Protein AF-A0AAD9C5Z5-F1 (afdb_monomer)

Radius of gyration: 17.07 Å; Cα contacts (8 Å, |Δi|>4): 131; chains: 1; bounding box: 44×30×50 Å

Organism: Dissostichus eleginoides (NCBI:txid100907)

Foldseek 3Di:
DDPVLVVVLCVVAPVPLLVLLLVLLVQLLVLLVCLVPDDPVCNVVSLVVNLVSCVVSVHCVSVVVLLCLLLVDDDPPHGRNLVSQCVSVVQALVSLVVVLVVSVVSNVSNLVSNLSNCVSVVHDSPVSVVVVVVSVVSSVVSSVVSSVSHD

Solvent-accessible surface area (backbone atoms only — not comparable to full-atom values): 8127 Å² total; per-residue (Å²): 134,63,72,65,55,59,50,49,43,48,71,73,60,55,52,75,62,55,48,52,34,52,50,33,34,51,49,34,28,52,34,43,48,53,26,74,71,37,54,83,96,42,31,71,60,28,45,51,56,25,55,54,46,30,56,73,50,52,48,67,54,40,57,52,53,48,47,42,32,54,68,40,62,87,48,101,86,58,77,26,52,59,61,53,52,40,62,67,52,72,20,41,42,71,61,52,51,53,49,48,54,51,50,53,49,51,51,52,40,33,49,53,27,48,52,53,49,25,65,70,76,67,49,70,55,65,63,52,49,55,57,50,49,58,51,49,52,52,46,50,51,44,51,51,56,54,58,70,65,30,103

InterPro domains:
  IPR039051 SE-cephalotoxin-like [PTHR40472] (4-150)
  IPR060559 Cephalotoxin-like, helical domain [PF27742] (8-150)

Structure (mmCIF, N/CA/C/O backbone):
data_AF-A0AAD9C5Z5-F1
#
_entry.id   AF-A0AAD9C5Z5-F1
#
loop_
_atom_site.group_PDB
_atom_site.id
_atom_site.type_symbol
_atom_site.label_atom_id
_atom_site.label_alt_id
_atom_site.label_comp_id
_atom_site.label_asym_id
_atom_site.label_entity_id
_atom_site.label_seq_id
_atom_site.pdbx_PDB_ins_code
_atom_site.Cartn_x
_atom_site.Cartn_y
_atom_site.Cartn_z
_atom_site.occupancy
_atom_site.B_iso_or_equiv
_atom_site.auth_seq_id
_atom_site.auth_comp_id
_atom_site.auth_asym_id
_atom_site.auth_atom_id
_atom_site.pdbx_PDB_model_num
ATOM 1 N N . MET A 1 1 ? -23.111 -11.172 10.816 1.00 49.97 1 MET A N 1
ATOM 2 C CA . MET A 1 1 ? -22.610 -9.804 10.563 1.00 49.97 1 MET A CA 1
ATOM 3 C C . MET A 1 1 ? -23.580 -9.117 9.609 1.00 49.97 1 MET A C 1
ATOM 5 O O . MET A 1 1 ? -23.777 -9.623 8.510 1.00 49.97 1 MET A O 1
ATOM 9 N N . ASN A 1 2 ? -24.269 -8.061 10.050 1.00 49.19 2 ASN A N 1
ATOM 10 C CA . ASN A 1 2 ? -25.330 -7.423 9.265 1.00 49.19 2 ASN A CA 1
ATOM 11 C C . ASN A 1 2 ? -24.738 -6.650 8.078 1.00 49.19 2 ASN A C 1
ATOM 13 O O . ASN A 1 2 ? -23.826 -5.841 8.247 1.00 49.19 2 ASN A O 1
ATOM 17 N N . ARG A 1 3 ? -25.281 -6.871 6.875 1.00 53.59 3 ARG A N 1
ATOM 18 C CA . ARG A 1 3 ? -24.863 -6.196 5.630 1.00 53.59 3 ARG A CA 1
ATOM 19 C C . ARG A 1 3 ? -24.927 -4.664 5.763 1.00 53.59 3 ARG A C 1
ATOM 21 O O . ARG A 1 3 ? -24.093 -3.968 5.200 1.00 53.59 3 ARG A O 1
ATOM 28 N N . ASN A 1 4 ? -25.847 -4.164 6.589 1.00 54.00 4 ASN A N 1
ATOM 29 C CA . ASN A 1 4 ? -26.039 -2.739 6.865 1.00 54.00 4 ASN A CA 1
ATOM 30 C C . ASN A 1 4 ? -24.896 -2.099 7.672 1.00 54.00 4 ASN A C 1
ATOM 32 O O . ASN A 1 4 ? -24.563 -0.946 7.420 1.00 54.00 4 ASN A O 1
ATOM 36 N N . THR A 1 5 ? -24.240 -2.836 8.574 1.00 54.81 5 THR A N 1
ATOM 37 C CA . THR A 1 5 ? -23.130 -2.312 9.393 1.00 54.81 5 THR A CA 1
ATOM 38 C C . THR A 1 5 ? -21.869 -2.102 8.550 1.00 54.81 5 THR A C 1
ATOM 40 O O . THR A 1 5 ? -21.227 -1.064 8.646 1.00 54.81 5 THR A O 1
ATOM 43 N N . LEU A 1 6 ? -21.565 -3.035 7.638 1.00 59.16 6 LEU A N 1
ATOM 44 C CA . LEU A 1 6 ? -20.492 -2.882 6.642 1.00 59.16 6 LEU A CA 1
ATOM 45 C C . LEU A 1 6 ? -20.747 -1.714 5.683 1.00 59.16 6 LEU A C 1
ATOM 47 O O . LEU A 1 6 ? -19.806 -1.037 5.282 1.00 59.16 6 LEU A O 1
ATOM 51 N N . VAL A 1 7 ? -22.008 -1.473 5.315 1.00 56.25 7 VAL A N 1
ATOM 52 C CA . VAL A 1 7 ? -22.394 -0.350 4.448 1.00 56.25 7 VAL A CA 1
ATOM 53 C C . VAL A 1 7 ? -22.283 0.990 5.179 1.00 56.25 7 VAL A C 1
ATOM 55 O O . VAL A 1 7 ? -21.847 1.958 4.567 1.00 56.25 7 VAL A O 1
ATOM 58 N N . GLN A 1 8 ? -22.621 1.062 6.470 1.00 52.31 8 GLN A N 1
ATOM 59 C CA . GLN A 1 8 ? -22.417 2.276 7.273 1.00 52.31 8 GLN A CA 1
ATOM 60 C C . GLN A 1 8 ? -20.937 2.570 7.529 1.00 52.31 8 GLN A C 1
ATOM 62 O O . GLN A 1 8 ? -20.536 3.719 7.400 1.00 52.31 8 GLN A O 1
ATOM 67 N N . ILE A 1 9 ? -20.118 1.543 7.785 1.00 54.69 9 ILE A N 1
ATOM 68 C CA . ILE A 1 9 ? -18.655 1.680 7.839 1.00 54.69 9 ILE A CA 1
ATOM 69 C C . ILE A 1 9 ? -18.150 2.256 6.525 1.00 54.69 9 ILE A C 1
ATOM 71 O O . ILE A 1 9 ? -17.543 3.317 6.524 1.00 54.69 9 ILE A O 1
ATOM 75 N N . LYS A 1 10 ? -18.465 1.623 5.391 1.00 54.31 10 LYS A N 1
ATOM 76 C CA . LYS A 1 10 ? -18.060 2.135 4.074 1.00 54.31 10 LYS A CA 1
ATOM 77 C C . LYS A 1 10 ? -18.495 3.590 3.854 1.00 54.31 10 LYS A C 1
ATOM 79 O O . LYS A 1 10 ? -17.674 4.421 3.490 1.00 54.31 10 LYS A O 1
ATOM 84 N N . LYS A 1 11 ? -19.743 3.931 4.199 1.00 51.22 11 LYS A N 1
ATOM 85 C CA . LYS A 1 11 ? -20.276 5.298 4.071 1.00 51.22 11 LYS A CA 1
ATOM 86 C C . LYS A 1 11 ? -19.596 6.338 4.970 1.00 51.22 11 LYS A C 1
ATOM 88 O O . LYS A 1 11 ? -19.510 7.489 4.558 1.00 51.22 11 LYS A O 1
ATOM 93 N N . GLU A 1 12 ? -19.142 5.977 6.170 1.00 54.38 12 GLU A N 1
ATOM 94 C CA . GLU A 1 12 ? -18.512 6.918 7.115 1.00 54.38 12 GLU A CA 1
ATOM 95 C C . GLU A 1 12 ? -16.971 6.931 7.039 1.00 54.38 12 GLU A C 1
ATOM 97 O O . GLU A 1 12 ? -16.337 7.859 7.544 1.00 54.38 12 GLU A O 1
ATOM 102 N N . THR A 1 13 ? -16.351 5.951 6.369 1.00 52.69 13 THR A N 1
ATOM 103 C CA . THR A 1 13 ? -14.888 5.754 6.366 1.00 52.69 13 THR A CA 1
ATOM 104 C C . THR A 1 13 ? -14.194 6.268 5.107 1.00 52.69 13 THR A C 1
ATOM 106 O O . THR A 1 13 ? -13.421 5.541 4.494 1.00 52.69 13 THR A O 1
ATOM 109 N N . LEU A 1 14 ? -14.378 7.543 4.749 1.00 53.50 14 LEU A N 1
ATOM 110 C CA . LEU A 1 14 ? -13.478 8.185 3.771 1.00 53.50 14 LEU A CA 1
ATOM 111 C C . LEU A 1 14 ? -13.462 7.471 2.395 1.00 53.50 14 LEU A C 1
ATOM 113 O O . LEU A 1 14 ? -12.419 7.418 1.739 1.00 53.50 14 LEU A O 1
ATOM 117 N N . ASP A 1 15 ? -14.614 6.932 1.964 1.00 50.59 15 ASP A N 1
ATOM 118 C CA . ASP A 1 15 ? -14.770 6.088 0.761 1.00 50.59 15 ASP A CA 1
ATOM 119 C C . ASP A 1 15 ? -14.195 6.760 -0.505 1.00 50.59 15 ASP A C 1
ATOM 121 O O . ASP A 1 15 ? -13.704 6.082 -1.393 1.00 50.59 15 ASP A O 1
ATOM 125 N N . GLY A 1 16 ? -14.147 8.094 -0.581 1.00 58.22 16 GLY A N 1
ATOM 126 C CA . GLY A 1 16 ? -13.541 8.787 -1.724 1.00 58.22 16 GLY A CA 1
ATOM 127 C C . GLY A 1 16 ? -12.008 8.713 -1.787 1.00 58.22 16 GLY A C 1
ATOM 128 O O . GLY A 1 16 ? -11.449 8.551 -2.868 1.00 58.22 16 GLY A O 1
ATOM 129 N N . GLN A 1 17 ? -11.311 8.835 -0.650 1.00 62.22 17 GLN A N 1
ATOM 130 C CA . GLN A 1 17 ? -9.843 8.933 -0.649 1.00 62.22 17 GLN A CA 1
ATOM 131 C C . GLN A 1 17 ? -9.185 7.555 -0.714 1.00 62.22 17 GLN A C 1
ATOM 133 O O . GLN A 1 17 ? -8.303 7.338 -1.541 1.00 62.22 17 GLN A O 1
ATOM 138 N N . TYR A 1 18 ? -9.644 6.598 0.100 1.00 75.44 18 TYR A N 1
ATOM 139 C CA . TYR A 1 18 ? -9.031 5.267 0.118 1.00 75.44 18 TYR A CA 1
ATOM 140 C C . TYR A 1 18 ? -9.482 4.367 -1.030 1.00 75.44 18 TYR A C 1
ATOM 142 O O . TYR A 1 18 ? -8.715 3.487 -1.410 1.00 75.44 18 TYR A O 1
ATOM 150 N N . CYS A 1 19 ? -10.666 4.586 -1.619 1.00 82.81 19 CYS A N 1
ATOM 151 C CA . CYS A 1 19 ? -11.057 3.837 -2.818 1.00 82.81 19 CYS A CA 1
ATOM 152 C C . CYS A 1 19 ? -10.106 4.147 -3.973 1.00 82.81 19 CYS A C 1
ATOM 154 O O . CYS A 1 19 ? -9.599 3.219 -4.590 1.00 82.81 19 CYS A O 1
ATOM 156 N N . ARG A 1 20 ? -9.767 5.427 -4.181 1.00 87.44 20 ARG A N 1
ATOM 157 C CA . ARG A 1 20 ? -8.806 5.821 -5.216 1.00 87.44 20 ARG A CA 1
ATOM 158 C C . ARG A 1 20 ? -7.400 5.285 -4.942 1.00 87.44 20 ARG A C 1
ATOM 160 O O . ARG A 1 20 ? -6.769 4.765 -5.850 1.00 87.44 20 ARG A O 1
ATOM 167 N N . VAL A 1 21 ? -6.935 5.349 -3.691 1.00 91.06 21 VAL A N 1
ATOM 168 C CA . VAL A 1 21 ? -5.653 4.740 -3.282 1.00 91.06 21 VAL A CA 1
ATOM 169 C C . VAL A 1 21 ? -5.641 3.242 -3.595 1.00 91.06 21 VAL A C 1
ATOM 171 O O . VAL A 1 21 ? -4.699 2.742 -4.197 1.00 91.06 21 VAL A O 1
ATOM 174 N N . GLU A 1 22 ? -6.694 2.511 -3.231 1.00 92.12 22 GLU A N 1
ATOM 175 C CA . GLU A 1 22 ? -6.796 1.075 -3.498 1.00 92.12 22 GLU A CA 1
ATOM 176 C C . GLU A 1 22 ? -6.880 0.745 -4.994 1.00 92.12 22 GLU A C 1
ATOM 178 O O . GLU A 1 22 ? -6.279 -0.235 -5.436 1.00 92.12 22 GLU A O 1
ATOM 183 N N . GLU A 1 23 ? -7.625 1.530 -5.769 1.00 94.12 23 GLU A N 1
ATOM 184 C CA . GLU A 1 23 ? -7.718 1.391 -7.224 1.00 94.12 23 GLU A CA 1
ATOM 185 C C . GLU A 1 23 ? -6.358 1.602 -7.888 1.00 94.12 23 GLU A C 1
ATOM 187 O O . GLU A 1 23 ? -5.938 0.755 -8.677 1.00 94.12 23 GLU A O 1
ATOM 192 N N . ASN A 1 24 ? -5.644 2.660 -7.500 1.00 95.81 24 ASN A N 1
ATOM 193 C CA . ASN A 1 24 ? -4.309 2.967 -7.999 1.00 95.81 24 ASN A CA 1
ATOM 194 C C . ASN A 1 24 ? -3.317 1.840 -7.674 1.00 95.81 24 ASN A C 1
ATOM 196 O O . ASN A 1 24 ? -2.687 1.309 -8.583 1.00 95.81 24 ASN A O 1
ATOM 200 N N . LEU A 1 25 ? -3.239 1.387 -6.414 1.00 96.81 25 LEU A N 1
ATOM 201 C CA . LEU A 1 25 ? -2.326 0.301 -6.013 1.00 96.81 25 LEU A CA 1
ATOM 202 C C . LEU A 1 25 ? -2.601 -1.001 -6.782 1.00 96.81 25 LEU A C 1
ATOM 204 O O . LEU A 1 25 ? -1.680 -1.700 -7.208 1.00 96.81 25 LEU A O 1
ATOM 208 N N . LYS A 1 26 ? -3.879 -1.335 -7.000 1.00 96.94 26 LYS A N 1
ATOM 209 C CA . LYS A 1 26 ? -4.260 -2.498 -7.816 1.00 96.94 26 LYS A CA 1
ATOM 210 C C . LYS A 1 26 ? -3.886 -2.320 -9.280 1.00 96.94 26 LYS A C 1
ATOM 212 O O . LYS A 1 26 ? -3.489 -3.296 -9.914 1.00 96.94 26 LYS A O 1
ATOM 217 N N . ASN A 1 27 ? -4.042 -1.116 -9.824 1.00 97.75 27 ASN A N 1
ATOM 218 C CA . ASN A 1 27 ? -3.709 -0.839 -11.212 1.00 97.75 27 ASN A CA 1
ATOM 219 C C . ASN A 1 27 ? -2.196 -0.903 -11.454 1.00 97.75 2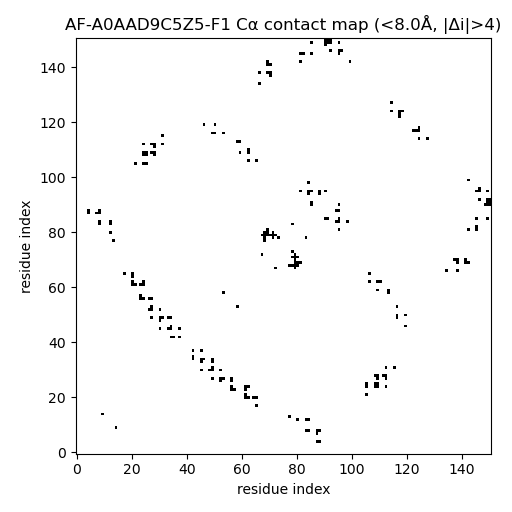7 ASN A C 1
ATOM 221 O O . ASN A 1 27 ? -1.770 -1.581 -12.388 1.00 97.75 27 ASN A O 1
ATOM 225 N N . GLN A 1 28 ? -1.405 -0.303 -10.563 1.00 97.75 28 GLN A N 1
ATOM 226 C CA . GLN A 1 28 ? 0.057 -0.370 -10.560 1.00 97.75 28 GLN A CA 1
ATOM 227 C C . GLN A 1 28 ? 0.544 -1.822 -10.536 1.00 97.75 28 GLN A C 1
ATOM 229 O O . GLN A 1 28 ? 1.311 -2.235 -11.404 1.00 97.75 28 GLN A O 1
ATOM 234 N N . PHE A 1 29 ? 0.026 -2.637 -9.613 1.00 98.12 29 PHE A N 1
ATOM 235 C CA . PHE A 1 29 ? 0.383 -4.054 -9.539 1.00 98.12 29 PHE A CA 1
ATOM 236 C C . PHE A 1 29 ? -0.054 -4.847 -10.776 1.00 98.12 29 PHE A C 1
ATOM 238 O O . PHE A 1 29 ? 0.708 -5.656 -11.300 1.00 98.12 29 PHE A O 1
ATOM 245 N N . ARG A 1 30 ? -1.260 -4.600 -11.299 1.00 98.25 30 ARG A N 1
ATOM 246 C CA . ARG A 1 30 ? -1.723 -5.229 -12.546 1.00 98.25 30 ARG A CA 1
ATOM 247 C C . ARG A 1 30 ? -0.778 -4.916 -13.706 1.00 98.25 30 ARG A C 1
ATOM 249 O O . ARG A 1 30 ? -0.464 -5.808 -14.488 1.00 98.25 30 ARG A O 1
ATOM 256 N N . LYS A 1 31 ? -0.334 -3.665 -13.828 1.00 98.12 31 LYS A N 1
ATOM 257 C CA . LYS A 1 31 ? 0.592 -3.233 -14.879 1.00 98.12 31 LYS A CA 1
ATOM 258 C C . LYS A 1 31 ? 1.987 -3.818 -14.715 1.00 98.12 31 LYS A C 1
ATOM 260 O O . LYS A 1 31 ? 2.561 -4.255 -15.708 1.00 98.12 31 LYS A O 1
ATOM 265 N N . PHE A 1 32 ? 2.467 -3.926 -13.481 1.00 97.88 32 PHE A N 1
ATOM 266 C CA . PHE A 1 32 ? 3.683 -4.668 -13.172 1.00 97.88 32 PHE A CA 1
ATOM 267 C C . PHE A 1 32 ? 3.580 -6.134 -13.628 1.00 97.88 32 PHE A C 1
ATOM 269 O O . PHE A 1 32 ? 4.457 -6.621 -14.335 1.00 97.88 32 PHE A O 1
ATOM 276 N N . MET A 1 33 ? 2.479 -6.824 -13.313 1.00 98.12 33 MET A N 1
ATOM 277 C CA . MET A 1 33 ? 2.271 -8.209 -13.755 1.00 98.12 33 MET A CA 1
ATOM 278 C C . MET A 1 33 ? 2.200 -8.327 -15.285 1.00 98.12 33 MET A C 1
ATOM 280 O O . MET A 1 33 ? 2.825 -9.217 -15.850 1.00 98.12 33 MET A O 1
ATOM 284 N N . GLU A 1 34 ? 1.526 -7.397 -15.977 1.00 97.69 34 GLU A N 1
ATOM 285 C CA . GLU A 1 34 ? 1.518 -7.351 -17.451 1.00 97.69 34 GLU A CA 1
ATOM 286 C C . GLU A 1 34 ? 2.921 -7.199 -18.057 1.00 97.69 34 GLU A C 1
ATOM 288 O O . GLU A 1 34 ? 3.154 -7.689 -19.162 1.00 97.69 34 GLU A O 1
ATOM 293 N N . MET A 1 35 ? 3.827 -6.500 -17.369 1.00 97.06 35 MET A N 1
ATOM 294 C CA . MET A 1 35 ? 5.229 -6.359 -17.761 1.00 97.06 35 MET A CA 1
ATOM 295 C C . MET A 1 35 ? 6.019 -7.642 -17.504 1.00 97.06 35 MET A C 1
ATOM 297 O O . MET A 1 35 ? 6.696 -8.118 -18.411 1.00 97.06 35 MET A O 1
ATOM 301 N N . VAL A 1 36 ? 5.908 -8.229 -16.310 1.00 96.00 36 VAL A N 1
ATOM 302 C CA . VAL A 1 36 ? 6.633 -9.459 -15.940 1.00 96.00 36 VAL A CA 1
ATOM 303 C C . VAL A 1 36 ? 6.208 -10.654 -16.798 1.00 96.00 36 VAL A C 1
ATOM 305 O O . VAL A 1 36 ? 7.039 -11.476 -17.176 1.00 96.00 36 VAL A O 1
ATOM 308 N N . GLU A 1 37 ? 4.923 -10.750 -17.134 1.00 96.62 37 GLU A N 1
ATOM 309 C CA . GLU A 1 37 ? 4.362 -11.837 -17.946 1.00 96.62 37 GLU A CA 1
ATOM 310 C C . GLU A 1 37 ? 4.476 -11.578 -19.461 1.00 96.62 37 GLU A C 1
ATOM 312 O O . GLU A 1 37 ? 4.023 -12.393 -20.275 1.00 96.62 37 GLU A O 1
ATOM 317 N N . ALA A 1 38 ? 5.054 -10.442 -19.870 1.00 96.62 38 ALA A N 1
ATOM 318 C CA . ALA A 1 38 ? 5.171 -10.078 -21.273 1.00 96.62 38 ALA A CA 1
ATOM 319 C C . ALA A 1 38 ? 6.072 -11.057 -22.034 1.00 96.62 38 ALA A C 1
ATOM 321 O O . ALA A 1 38 ? 7.147 -11.454 -21.586 1.00 96.62 38 ALA A O 1
ATOM 322 N N . ARG A 1 39 ? 5.663 -11.397 -23.261 1.00 94.19 39 ARG A N 1
ATOM 323 C CA . ARG A 1 39 ? 6.558 -12.086 -24.196 1.00 94.19 39 ARG A CA 1
ATOM 324 C C . ARG A 1 39 ? 7.731 -11.169 -24.569 1.00 94.19 39 ARG A C 1
ATOM 326 O O . ARG A 1 39 ? 7.538 -9.948 -24.586 1.00 94.19 39 ARG 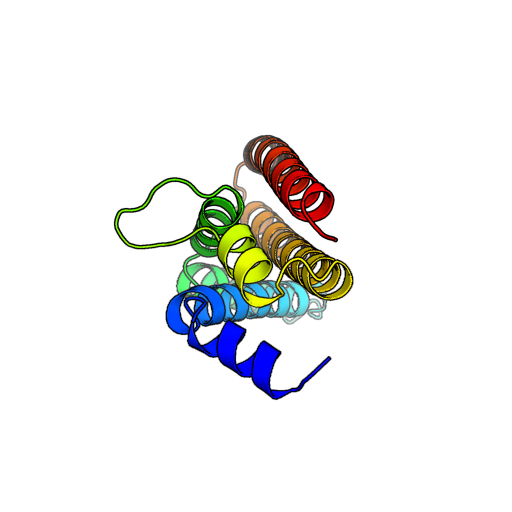A O 1
ATOM 333 N N . PRO A 1 40 ? 8.902 -11.718 -24.941 1.00 92.50 40 PRO A N 1
ATOM 334 C CA . PRO A 1 40 ? 10.081 -10.918 -25.274 1.00 92.50 40 PRO A CA 1
ATOM 335 C C . PRO A 1 40 ? 9.814 -9.814 -26.307 1.00 92.50 40 PRO A C 1
ATOM 337 O O . PRO A 1 40 ? 10.328 -8.709 -26.172 1.00 92.50 40 PRO A O 1
ATOM 340 N N . GLU A 1 41 ? 8.941 -10.058 -27.290 1.00 94.19 41 GLU A N 1
ATOM 341 C CA . GLU A 1 41 ? 8.613 -9.098 -28.356 1.00 94.19 41 GLU A CA 1
ATOM 342 C C . GLU A 1 41 ? 7.749 -7.914 -27.878 1.00 94.19 41 GLU A C 1
ATOM 344 O O . GLU A 1 41 ? 7.520 -6.957 -28.621 1.00 94.19 41 GLU A O 1
ATOM 349 N N . HIS A 1 42 ? 7.221 -7.977 -26.655 1.00 93.62 42 HIS A N 1
ATOM 350 C CA . HIS A 1 42 ? 6.383 -6.942 -26.047 1.00 93.62 42 HIS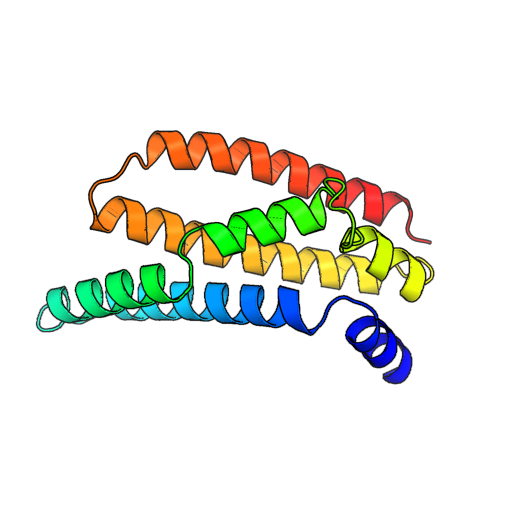 A CA 1
ATOM 351 C C . HIS A 1 42 ? 6.981 -6.358 -24.765 1.00 93.62 42 HIS A C 1
ATOM 353 O O . HIS A 1 42 ? 6.381 -5.435 -24.214 1.00 93.62 42 HIS A O 1
ATOM 359 N N . CYS A 1 43 ? 8.137 -6.857 -24.315 1.00 91.19 43 CYS A N 1
ATOM 360 C CA . CYS A 1 43 ? 8.755 -6.485 -23.043 1.00 91.19 43 CYS A CA 1
ATOM 361 C C . CYS A 1 43 ? 8.958 -4.966 -22.926 1.00 91.19 43 CYS A C 1
ATOM 363 O O . CYS A 1 43 ? 8.389 -4.347 -22.034 1.00 91.19 43 CYS A O 1
ATOM 365 N N . GLU A 1 44 ? 9.636 -4.343 -23.896 1.00 94.12 44 GLU A N 1
ATOM 366 C CA . GLU A 1 44 ? 9.906 -2.894 -23.879 1.00 94.12 44 GLU A CA 1
ATOM 367 C C . GLU A 1 44 ? 8.629 -2.049 -23.875 1.00 94.12 44 GLU A C 1
ATOM 369 O O . GLU A 1 44 ? 8.498 -1.085 -23.123 1.00 94.12 44 GLU A O 1
ATOM 374 N N . ARG A 1 45 ? 7.630 -2.442 -24.674 1.00 96.25 45 ARG A N 1
ATOM 375 C CA . ARG A 1 45 ? 6.341 -1.744 -24.693 1.00 96.25 45 ARG A CA 1
ATOM 376 C C . ARG A 1 45 ? 5.629 -1.864 -23.346 1.00 96.25 45 ARG A C 1
ATOM 378 O O . ARG A 1 45 ? 5.041 -0.894 -22.882 1.00 96.25 45 ARG A O 1
ATOM 385 N N . LYS A 1 46 ? 5.641 -3.050 -22.737 1.00 96.25 46 LYS A N 1
ATOM 386 C CA . LYS A 1 46 ? 4.975 -3.294 -21.455 1.00 96.25 46 LYS A CA 1
ATOM 387 C C . LYS A 1 46 ? 5.699 -2.653 -20.279 1.00 96.25 46 LYS A C 1
ATOM 389 O O . LYS A 1 46 ? 5.026 -2.216 -19.351 1.00 96.25 46 LYS A O 1
ATOM 394 N N . LYS A 1 47 ? 7.022 -2.534 -20.363 1.00 95.88 47 LYS A N 1
ATOM 395 C CA . LYS A 1 47 ? 7.834 -1.728 -19.455 1.00 95.88 47 LYS A CA 1
ATOM 396 C C . LYS A 1 47 ? 7.392 -0.261 -19.494 1.00 95.88 47 LYS A C 1
ATOM 398 O O . LYS A 1 47 ? 7.009 0.269 -18.458 1.00 95.88 47 LYS A O 1
ATOM 403 N N . GLY A 1 48 ? 7.290 0.336 -20.686 1.00 96.19 48 GLY A N 1
ATOM 404 C CA . GLY A 1 48 ? 6.767 1.700 -20.851 1.00 96.19 48 GLY A CA 1
ATOM 405 C C . GLY A 1 48 ? 5.323 1.874 -20.355 1.00 96.19 48 GLY A C 1
ATOM 406 O O . GLY A 1 48 ? 5.044 2.790 -19.589 1.00 96.19 48 GLY A O 1
ATOM 407 N N . ASP A 1 49 ? 4.412 0.948 -20.700 1.00 96.25 49 ASP A N 1
ATOM 408 C CA . ASP A 1 49 ? 3.023 0.959 -20.196 1.00 96.25 49 ASP A CA 1
ATOM 409 C C . ASP A 1 49 ? 2.970 0.956 -18.651 1.00 96.25 49 ASP A C 1
ATOM 411 O O . ASP A 1 49 ? 2.048 1.525 -18.055 1.00 96.25 49 ASP A O 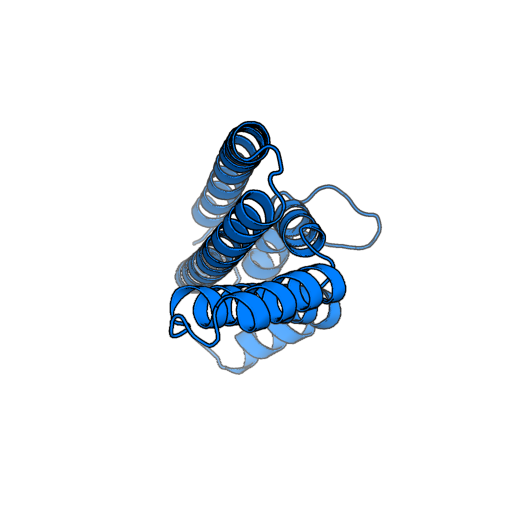1
ATOM 415 N N . PHE A 1 50 ? 3.900 0.246 -18.003 1.00 97.75 50 PHE A N 1
ATOM 416 C CA . PHE A 1 50 ? 3.997 0.173 -16.550 1.00 97.75 50 PHE A CA 1
ATOM 417 C C . PHE A 1 50 ? 4.557 1.464 -15.951 1.00 97.75 50 PHE A C 1
ATOM 419 O O . PHE A 1 50 ? 3.919 2.000 -15.047 1.00 97.75 50 PHE A O 1
ATOM 426 N N . GLU A 1 51 ? 5.665 1.993 -16.474 1.00 96.94 51 GLU A N 1
ATOM 427 C CA . GLU A 1 51 ? 6.248 3.273 -16.037 1.00 96.94 51 GLU A CA 1
ATOM 428 C C . 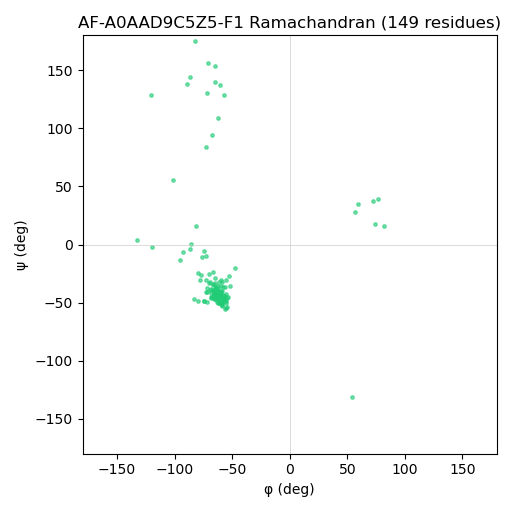GLU A 1 51 ? 5.233 4.424 -16.122 1.00 96.94 51 GLU A C 1
ATOM 430 O O . GLU A 1 51 ? 5.010 5.149 -15.142 1.00 96.94 51 GLU A O 1
ATOM 435 N N . ASP A 1 52 ? 4.555 4.542 -17.268 1.00 95.38 52 ASP A N 1
ATOM 436 C CA . ASP A 1 52 ? 3.543 5.568 -17.514 1.00 95.38 52 ASP A CA 1
ATOM 437 C C . ASP A 1 52 ? 2.369 5.422 -16.545 1.00 95.38 52 ASP A C 1
ATOM 439 O O . ASP A 1 52 ? 1.907 6.402 -15.954 1.00 95.38 52 ASP A O 1
ATOM 443 N N . SER A 1 53 ? 1.858 4.200 -16.360 1.00 93.50 53 SER A N 1
ATOM 444 C CA . SER A 1 53 ? 0.746 3.967 -15.436 1.00 93.50 53 SER A CA 1
ATOM 445 C C . SER A 1 53 ? 1.152 4.237 -13.995 1.00 93.50 53 SER A C 1
ATOM 447 O O . SER A 1 53 ? 0.376 4.848 -13.268 1.00 93.50 53 SER A O 1
ATOM 449 N N . TYR A 1 54 ? 2.352 3.822 -13.580 1.00 95.19 54 TYR A N 1
ATOM 450 C CA . TYR A 1 54 ? 2.831 4.021 -12.216 1.00 95.19 54 TYR A CA 1
ATOM 451 C C . TYR A 1 54 ? 2.886 5.509 -11.872 1.00 95.19 54 TYR A C 1
ATOM 453 O O . TYR A 1 54 ? 2.343 5.922 -10.845 1.00 95.19 54 TYR A O 1
ATOM 461 N N . SER A 1 55 ? 3.432 6.318 -12.782 1.00 92.62 55 SER A N 1
ATOM 462 C CA . SER A 1 55 ? 3.498 7.777 -12.653 1.00 92.62 55 SER A CA 1
ATOM 463 C C . SER A 1 55 ? 2.111 8.433 -12.662 1.00 92.62 55 SER A C 1
ATOM 465 O O . SER A 1 55 ? 1.806 9.259 -11.800 1.00 92.62 55 SER A O 1
ATOM 467 N N . ASN A 1 56 ? 1.238 8.043 -13.598 1.00 92.81 56 ASN A N 1
ATOM 468 C CA . ASN A 1 56 ? -0.126 8.581 -13.708 1.00 92.81 56 ASN A CA 1
ATOM 469 C C . ASN A 1 56 ? -1.010 8.225 -12.505 1.00 92.81 56 ASN A C 1
ATOM 471 O O . ASN A 1 56 ? -1.896 8.997 -12.128 1.00 92.81 56 ASN A O 1
ATOM 475 N N . ASP A 1 57 ? -0.737 7.089 -11.870 1.00 92.81 57 ASP A N 1
ATOM 476 C CA . ASP A 1 57 ? -1.430 6.630 -10.673 1.00 92.81 57 ASP A CA 1
ATOM 477 C C . ASP A 1 57 ? -0.897 7.286 -9.392 1.00 92.81 57 ASP A C 1
ATOM 479 O O . ASP A 1 57 ? -1.245 6.829 -8.315 1.00 92.81 57 ASP A O 1
ATOM 483 N N . LEU A 1 58 ? -0.134 8.385 -9.461 1.00 92.44 58 LEU A N 1
ATOM 484 C CA . LEU A 1 58 ? 0.482 9.089 -8.318 1.00 92.44 58 LEU A CA 1
ATOM 485 C C . LEU A 1 58 ? 1.692 8.370 -7.695 1.00 92.44 58 LEU A C 1
ATOM 487 O O . LEU A 1 58 ? 2.068 8.687 -6.567 1.00 92.44 58 LEU A O 1
ATOM 491 N N . GLY A 1 59 ? 2.304 7.417 -8.397 1.00 93.44 59 GLY A N 1
ATOM 492 C CA . GLY A 1 59 ? 3.512 6.731 -7.944 1.00 93.44 59 GLY A CA 1
ATOM 493 C C . GLY A 1 59 ? 3.378 6.112 -6.549 1.00 93.44 59 GLY A C 1
ATOM 494 O O . GLY A 1 59 ? 2.391 5.442 -6.228 1.00 93.44 59 GLY A O 1
ATOM 495 N N . ASP A 1 60 ? 4.366 6.371 -5.700 1.00 94.19 60 ASP A N 1
ATOM 496 C CA . ASP A 1 60 ? 4.454 5.905 -4.313 1.00 94.19 60 ASP A CA 1
ATOM 497 C C . ASP A 1 60 ? 3.538 6.670 -3.332 1.00 94.19 60 ASP A C 1
ATOM 499 O O . ASP A 1 60 ? 3.305 6.224 -2.202 1.00 94.19 60 ASP A O 1
ATOM 503 N N . GLN A 1 61 ? 2.928 7.788 -3.745 1.00 94.62 61 GLN A N 1
ATOM 504 C CA . GLN A 1 61 ? 2.089 8.615 -2.867 1.00 94.62 61 GLN A CA 1
ATOM 505 C C . GLN A 1 61 ? 0.893 7.843 -2.294 1.00 94.62 61 GLN A C 1
ATOM 507 O O . GLN A 1 61 ? 0.448 8.124 -1.175 1.00 94.62 61 GLN A O 1
ATOM 512 N N . ASN A 1 62 ? 0.366 6.856 -3.027 1.00 93.56 62 ASN A N 1
ATOM 513 C CA . ASN A 1 62 ? -0.719 5.998 -2.541 1.00 93.56 62 ASN A CA 1
ATOM 514 C C . ASN A 1 62 ? -0.280 5.149 -1.347 1.00 93.56 62 ASN A C 1
ATOM 516 O O . ASN A 1 62 ? -1.023 5.044 -0.369 1.00 93.56 62 ASN A O 1
ATOM 520 N N . LEU A 1 63 ? 0.928 4.581 -1.404 1.00 95.69 63 LEU A N 1
ATOM 521 C CA . LEU A 1 63 ? 1.505 3.803 -0.313 1.00 95.69 63 LEU A CA 1
ATOM 522 C C . LEU A 1 63 ? 1.711 4.687 0.923 1.00 95.69 63 LEU A C 1
ATOM 524 O O . LEU A 1 63 ? 1.290 4.314 2.020 1.00 95.69 63 LEU A O 1
ATOM 528 N N . HIS A 1 64 ? 2.270 5.891 0.761 1.00 94.25 64 HIS A N 1
ATOM 529 C CA . HIS A 1 64 ? 2.425 6.839 1.872 1.00 94.25 64 HIS A CA 1
ATOM 530 C C . HIS A 1 64 ? 1.082 7.296 2.453 1.00 94.25 64 HIS A C 1
ATOM 532 O O . HIS A 1 64 ? 0.927 7.397 3.672 1.00 94.25 64 HIS A O 1
ATOM 538 N N . THR A 1 65 ? 0.079 7.521 1.605 1.00 91.38 65 THR A N 1
ATOM 539 C CA . THR A 1 65 ? -1.280 7.871 2.044 1.00 91.38 65 THR A CA 1
ATOM 540 C C . THR A 1 65 ? -1.928 6.731 2.830 1.00 91.38 65 THR A C 1
ATOM 542 O O . THR A 1 65 ? -2.600 6.976 3.840 1.00 91.38 65 THR A O 1
ATOM 545 N N . LEU A 1 66 ? -1.715 5.483 2.404 1.00 92.50 66 LEU A N 1
ATOM 546 C CA . LEU A 1 66 ? -2.173 4.301 3.127 1.00 92.50 66 LEU A CA 1
ATOM 547 C C . LEU A 1 66 ? -1.461 4.168 4.480 1.00 92.50 66 LEU A C 1
ATOM 549 O O . LEU A 1 66 ? -2.130 3.995 5.498 1.00 92.50 66 LEU A O 1
ATOM 553 N N . TYR A 1 67 ? -0.134 4.322 4.502 1.00 94.06 67 TYR A N 1
ATOM 554 C CA . TYR A 1 67 ? 0.686 4.326 5.717 1.00 94.06 67 TYR A CA 1
ATOM 555 C C . TYR A 1 67 ? 0.196 5.361 6.733 1.00 94.06 67 TYR A C 1
ATOM 557 O O . TYR A 1 67 ? -0.143 5.008 7.865 1.00 94.06 67 TYR A O 1
ATOM 565 N N . ASP A 1 68 ? 0.067 6.623 6.318 1.00 90.25 68 ASP A N 1
ATOM 566 C CA . ASP A 1 68 ? -0.424 7.707 7.173 1.00 90.25 68 ASP A CA 1
ATOM 567 C C . ASP A 1 68 ? -1.831 7.411 7.714 1.00 90.25 68 ASP A C 1
ATOM 569 O O . ASP A 1 68 ? -2.141 7.725 8.866 1.00 90.25 68 ASP A O 1
ATOM 573 N N . GLY A 1 69 ? -2.670 6.780 6.889 1.00 87.62 69 GLY A N 1
ATOM 574 C CA . GLY A 1 69 ? -4.015 6.350 7.249 1.00 87.62 69 GLY A CA 1
ATOM 575 C C . GLY A 1 69 ? -4.074 5.285 8.333 1.00 87.62 69 GLY A C 1
ATOM 576 O O . GLY A 1 69 ? -4.975 5.316 9.175 1.00 87.62 69 GLY A O 1
ATOM 577 N N . VAL A 1 70 ? -3.130 4.345 8.322 1.00 90.62 70 VAL A N 1
ATOM 578 C CA . VAL A 1 70 ? -3.041 3.276 9.325 1.00 90.62 70 VAL A CA 1
ATOM 579 C C . VAL A 1 70 ? -2.405 3.786 10.611 1.00 90.62 70 VAL A C 1
ATOM 581 O O . VAL A 1 70 ? -2.960 3.580 11.689 1.00 90.62 70 VAL A O 1
ATOM 584 N N . VAL A 1 71 ? -1.270 4.476 10.500 1.00 89.44 71 VAL A N 1
ATOM 585 C CA . VAL A 1 71 ? -0.509 4.981 11.650 1.00 89.44 71 VAL A CA 1
ATOM 586 C C . VAL A 1 71 ? -1.236 6.119 12.363 1.00 89.44 71 VAL A C 1
ATOM 588 O O . VAL A 1 71 ? -1.055 6.321 13.563 1.00 89.44 71 VAL A O 1
ATOM 591 N N . GLY A 1 72 ? -2.103 6.837 11.649 1.00 74.81 72 GLY A N 1
ATOM 592 C CA . GLY A 1 72 ? -2.921 7.886 12.232 1.00 74.81 72 GLY A CA 1
ATOM 593 C C . GLY A 1 72 ? -2.146 9.168 12.491 1.00 74.81 72 GLY A C 1
ATOM 594 O O . GLY A 1 72 ? -2.376 9.824 13.508 1.00 74.81 72 GLY A O 1
ATOM 595 N N . LYS A 1 73 ? -1.241 9.554 11.578 1.00 64.69 73 LYS A N 1
ATOM 596 C CA . LYS A 1 73 ? -0.638 10.890 11.654 1.00 64.69 73 LYS A CA 1
ATOM 597 C C . LYS A 1 73 ? -1.764 11.933 11.613 1.00 64.69 73 LYS A C 1
ATOM 599 O O . LYS A 1 73 ? -2.612 11.861 10.719 1.00 64.69 73 LYS A O 1
ATOM 604 N N . PRO A 1 74 ? -1.807 12.886 12.559 1.00 50.88 74 PRO A N 1
ATOM 605 C CA . PRO A 1 74 ? -2.893 13.849 12.652 1.00 50.88 74 PRO A CA 1
ATOM 606 C C . PRO A 1 74 ? -2.862 14.787 11.442 1.00 50.88 74 PRO A C 1
ATOM 608 O O . PRO A 1 74 ? -2.164 15.797 11.435 1.00 50.88 74 PRO A O 1
ATOM 611 N N . LYS A 1 75 ? -3.632 14.469 10.400 1.00 54.91 75 LYS A N 1
ATOM 612 C CA . LYS A 1 75 ? -4.046 15.456 9.400 1.00 54.91 75 LYS A CA 1
ATOM 613 C C . LYS A 1 75 ? -5.355 16.065 9.895 1.00 54.91 75 LYS A C 1
ATOM 615 O O . LYS A 1 75 ? -6.229 15.343 10.368 1.00 54.91 75 LYS A O 1
ATOM 620 N N . LEU A 1 76 ? -5.491 17.386 9.763 1.00 50.69 76 LEU A N 1
ATOM 621 C CA . LEU A 1 76 ? -6.610 18.205 10.267 1.00 50.69 76 LEU A CA 1
ATOM 622 C C . LEU A 1 76 ? -8.021 17.659 9.953 1.00 50.69 76 LEU A C 1
ATOM 624 O O . LEU A 1 76 ? -8.973 18.026 10.635 1.00 50.69 76 LEU A O 1
ATOM 628 N N . PHE A 1 77 ? -8.162 16.780 8.952 1.00 53.00 77 PHE A N 1
ATOM 629 C CA . PHE A 1 77 ? -9.454 16.318 8.441 1.00 53.00 77 PHE A CA 1
ATOM 630 C C . PHE A 1 77 ? -9.590 14.794 8.245 1.00 53.00 77 PHE A C 1
ATOM 632 O O . PHE A 1 77 ? -10.638 14.358 7.773 1.00 53.00 77 PHE A O 1
ATOM 639 N N . SER A 1 78 ? -8.599 13.963 8.603 1.00 58.97 78 SER A N 1
ATOM 640 C CA . SER A 1 78 ? -8.687 12.500 8.408 1.00 58.97 78 SER A CA 1
ATOM 641 C C . SER A 1 78 ? -8.566 11.727 9.718 1.00 58.97 78 SER A C 1
ATOM 643 O O . SER A 1 78 ? -7.613 11.911 10.473 1.00 58.97 78 SER A O 1
ATOM 645 N N . ARG A 1 79 ? -9.515 10.820 9.971 1.00 67.06 79 ARG A N 1
ATOM 646 C CA . ARG A 1 79 ? -9.446 9.879 11.096 1.00 67.06 79 ARG A CA 1
ATOM 647 C C . ARG A 1 79 ? -8.655 8.624 10.698 1.00 67.06 79 ARG A C 1
ATOM 649 O O . ARG A 1 79 ? -8.812 8.184 9.561 1.00 67.06 79 ARG A O 1
ATOM 656 N N . PRO A 1 80 ? -7.873 8.023 11.613 1.00 83.88 80 PRO A N 1
ATOM 657 C CA . PRO A 1 80 ? -7.129 6.799 11.324 1.00 83.88 80 PRO A CA 1
ATOM 658 C C . PRO A 1 80 ? -8.065 5.645 10.941 1.00 83.88 80 PRO A C 1
ATOM 660 O O . PRO A 1 80 ? -9.089 5.434 11.598 1.00 83.88 80 PRO A O 1
ATOM 663 N N . ILE A 1 81 ? -7.704 4.876 9.911 1.00 87.19 81 ILE A N 1
ATOM 664 C CA . ILE A 1 81 ? -8.525 3.787 9.351 1.00 87.19 81 ILE A CA 1
ATOM 665 C C . ILE A 1 81 ? -8.920 2.783 10.442 1.00 87.19 81 ILE A C 1
ATOM 667 O O . ILE A 1 81 ? -10.087 2.400 10.552 1.00 87.19 81 ILE A O 1
ATOM 671 N N . LEU A 1 82 ? -7.954 2.389 11.277 1.00 89.62 82 LEU A N 1
ATOM 672 C CA . LEU A 1 82 ? -8.155 1.397 12.332 1.00 89.62 82 LEU A CA 1
ATOM 673 C C . LEU A 1 82 ? -9.164 1.870 13.389 1.00 89.62 82 LEU A C 1
ATOM 675 O O . LEU A 1 82 ? -10.034 1.096 13.783 1.00 89.62 82 LEU A O 1
ATOM 679 N N . GLU A 1 83 ? -9.108 3.141 13.800 1.00 87.88 83 GLU A N 1
ATOM 680 C CA . GLU A 1 83 ? -10.043 3.706 14.785 1.00 87.88 83 GLU A CA 1
ATOM 681 C C . GLU A 1 83 ? -11.472 3.757 14.256 1.00 87.88 83 GLU A C 1
ATOM 683 O O . GLU A 1 83 ? -12.424 3.436 14.973 1.00 87.88 83 GLU A O 1
ATOM 688 N N . VAL A 1 84 ? -11.633 4.156 12.991 1.00 83.81 84 VAL A N 1
ATOM 689 C CA . VAL A 1 84 ? -12.953 4.233 12.365 1.00 83.81 84 VAL A CA 1
ATOM 690 C C . VAL A 1 84 ? -13.580 2.839 12.321 1.00 83.81 84 VAL A C 1
ATOM 692 O O . VAL A 1 84 ? -14.694 2.643 12.816 1.00 83.81 84 VAL A O 1
ATOM 695 N N . TYR A 1 85 ? -12.849 1.842 11.825 1.00 86.56 85 TYR A N 1
ATOM 696 C CA . TYR A 1 85 ? -13.350 0.470 11.773 1.00 86.56 85 TYR A CA 1
ATOM 697 C C . TYR A 1 85 ? -13.611 -0.121 13.159 1.00 86.56 85 TYR A C 1
ATOM 699 O O . TYR A 1 85 ? -14.648 -0.759 13.350 1.00 86.56 85 TYR A O 1
ATOM 707 N N . LEU A 1 86 ? -12.737 0.110 14.141 1.00 88.00 86 LEU A N 1
ATOM 708 C CA . LEU A 1 86 ? -12.927 -0.393 15.502 1.00 88.00 86 LEU A CA 1
ATOM 709 C C . LEU A 1 86 ? -14.205 0.180 16.131 1.00 88.00 86 LEU A C 1
ATOM 711 O O . LEU A 1 86 ? -15.015 -0.565 16.687 1.00 88.00 86 LEU A O 1
ATOM 715 N N . LYS A 1 87 ? -14.432 1.492 15.978 1.00 86.25 87 LYS A N 1
ATOM 716 C CA . LYS A 1 87 ? -15.630 2.175 16.482 1.00 86.25 87 LYS A CA 1
ATOM 717 C C . LYS A 1 87 ? -16.907 1.600 15.871 1.00 86.25 87 LYS A C 1
ATOM 719 O O . LYS A 1 87 ? -17.848 1.275 16.591 1.00 86.25 87 LYS A O 1
ATOM 724 N N . HIS A 1 88 ? -16.954 1.474 14.550 1.00 82.44 88 HIS A N 1
ATOM 725 C CA . HIS A 1 88 ? -18.170 1.047 13.861 1.00 82.44 88 HIS A CA 1
ATOM 726 C C . HIS A 1 88 ? -18.439 -0.455 13.932 1.00 82.44 88 HIS A C 1
ATOM 728 O O . HIS A 1 88 ? -19.596 -0.874 13.923 1.00 82.44 88 HIS A O 1
ATOM 734 N N . SER A 1 89 ? -17.388 -1.269 14.008 1.00 84.25 89 SER A N 1
ATOM 735 C CA . SER A 1 89 ? -17.512 -2.706 14.258 1.00 84.25 89 SER A CA 1
ATOM 736 C C . SER A 1 89 ? -17.863 -3.016 15.716 1.00 84.25 89 SER A C 1
ATOM 738 O O . SER A 1 89 ? -18.095 -4.174 16.044 1.00 84.25 89 SER A O 1
ATOM 740 N N . GLN A 1 90 ? -17.909 -1.999 16.591 1.00 87.94 90 GLN A N 1
ATOM 741 C CA . GLN A 1 90 ? -18.106 -2.135 18.038 1.00 87.94 90 GLN A CA 1
ATOM 742 C C . GLN A 1 90 ? -17.063 -3.048 18.707 1.00 87.94 90 GLN A C 1
ATOM 744 O O . GLN A 1 90 ? -17.337 -3.658 19.745 1.00 87.94 90 GLN A O 1
ATOM 749 N N . GLY A 1 91 ? -15.864 -3.119 18.122 1.00 88.44 91 GLY A N 1
ATOM 750 C CA . GLY A 1 91 ? -14.796 -4.011 18.558 1.00 88.44 91 GLY A CA 1
ATOM 751 C C . GLY A 1 91 ? -14.915 -5.451 18.052 1.00 88.44 91 GLY A C 1
ATOM 752 O O . GLY A 1 91 ? -14.254 -6.312 18.619 1.00 88.44 91 GLY A O 1
ATOM 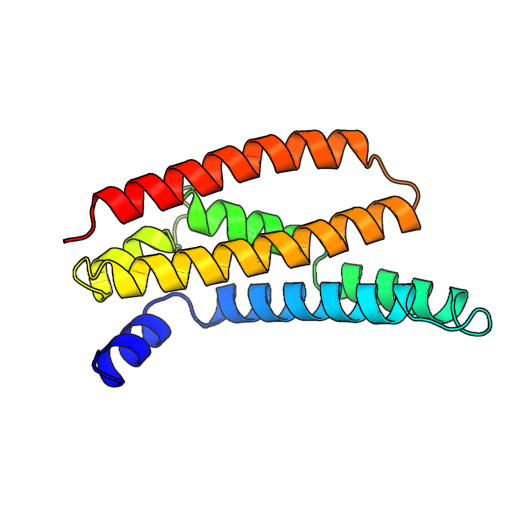753 N N . ASP A 1 92 ? -15.732 -5.746 17.031 1.00 91.81 92 ASP A N 1
ATOM 754 C CA . ASP A 1 92 ? -15.821 -7.097 16.456 1.00 91.81 92 ASP A CA 1
ATOM 755 C C . ASP A 1 92 ? -14.476 -7.533 15.857 1.00 91.81 92 ASP A C 1
ATOM 757 O O . ASP A 1 92 ? -14.047 -7.052 14.798 1.00 91.81 92 ASP A O 1
ATOM 761 N N . ARG A 1 93 ? -13.827 -8.492 16.527 1.00 93.88 93 ARG A N 1
ATOM 762 C CA . ARG A 1 93 ? -12.495 -8.979 16.161 1.00 93.88 93 ARG A CA 1
ATOM 763 C C . ARG A 1 93 ? -12.423 -9.473 14.718 1.00 93.88 93 ARG A C 1
ATOM 765 O O . ARG A 1 93 ? -11.487 -9.136 14.000 1.00 93.88 93 ARG A O 1
ATOM 772 N N . ARG A 1 94 ? -13.432 -10.216 14.257 1.00 92.50 94 ARG A N 1
ATOM 773 C CA . ARG A 1 94 ? -13.456 -10.791 12.901 1.00 92.50 94 ARG A CA 1
ATOM 774 C C . ARG A 1 94 ? -13.491 -9.712 11.816 1.00 92.50 94 ARG A C 1
ATOM 776 O O . ARG A 1 94 ? -12.915 -9.885 10.741 1.00 92.50 94 ARG A O 1
ATOM 783 N N . THR A 1 95 ? -14.185 -8.608 12.064 1.00 88.81 95 THR A N 1
ATOM 784 C CA . THR A 1 95 ? -14.219 -7.447 11.167 1.00 88.81 95 THR A CA 1
ATOM 785 C C . THR A 1 95 ? -12.863 -6.769 11.099 1.00 88.81 95 THR A C 1
ATOM 787 O O . THR A 1 95 ? -12.400 -6.454 10.002 1.00 88.81 95 THR A O 1
ATOM 790 N N . MET A 1 96 ? -12.217 -6.588 12.250 1.00 93.06 96 MET A N 1
ATOM 791 C CA . MET A 1 96 ? -10.888 -5.990 12.325 1.00 93.06 96 MET A CA 1
ATOM 792 C C . MET A 1 96 ? -9.825 -6.871 11.663 1.00 93.06 96 MET A C 1
ATOM 794 O O . MET A 1 96 ? -9.025 -6.364 10.886 1.00 93.06 96 MET A O 1
ATOM 798 N N . GLU A 1 97 ? -9.867 -8.191 11.853 1.00 93.44 97 GLU A N 1
ATOM 799 C CA . GLU A 1 97 ? -8.965 -9.129 11.166 1.00 93.44 97 GLU A CA 1
ATOM 800 C C . GLU A 1 97 ? -9.110 -9.041 9.640 1.00 93.44 97 GLU A C 1
ATOM 802 O O . GLU A 1 97 ? -8.110 -8.948 8.933 1.00 93.44 97 GLU A O 1
ATOM 807 N N . ARG A 1 98 ? -10.344 -8.969 9.119 1.00 90.75 98 ARG A N 1
ATOM 808 C CA . ARG A 1 98 ? -10.592 -8.783 7.676 1.00 90.75 98 ARG A CA 1
ATOM 809 C C . ARG A 1 98 ? -10.039 -7.464 7.144 1.00 90.75 98 ARG A C 1
ATOM 811 O O . ARG A 1 98 ? -9.552 -7.427 6.015 1.00 90.75 98 ARG A O 1
ATOM 818 N N . LEU A 1 99 ? -10.143 -6.389 7.925 1.00 90.44 99 LEU A N 1
ATOM 819 C CA . LEU A 1 99 ? -9.536 -5.109 7.576 1.00 90.44 99 LEU A CA 1
ATOM 820 C C . LEU A 1 99 ? -8.013 -5.234 7.518 1.00 90.44 99 LEU A C 1
ATOM 822 O O . LEU A 1 99 ? -7.429 -4.835 6.514 1.00 90.44 99 LEU A O 1
ATOM 826 N N . CYS A 1 100 ? -7.386 -5.809 8.548 1.00 94.00 100 CYS A N 1
ATOM 827 C CA . CYS A 1 100 ? -5.939 -6.014 8.582 1.00 94.00 100 CYS A CA 1
ATOM 828 C C . CYS A 1 100 ? -5.478 -6.835 7.372 1.00 94.00 100 CYS A C 1
ATOM 830 O O . CYS A 1 100 ? -4.583 -6.395 6.663 1.00 94.00 100 CYS A O 1
ATOM 832 N N . THR A 1 101 ? -6.159 -7.940 7.039 1.00 94.56 101 THR A N 1
ATOM 833 C CA . THR A 1 101 ? -5.864 -8.725 5.826 1.00 94.56 101 THR A CA 1
ATOM 834 C C . THR A 1 101 ? -5.940 -7.881 4.553 1.00 94.56 101 THR A C 1
ATOM 836 O O . THR A 1 101 ? -5.062 -7.981 3.697 1.00 94.56 101 THR A O 1
ATOM 839 N N . ARG A 1 102 ? -6.967 -7.031 4.414 1.00 93.81 102 ARG A N 1
ATOM 840 C CA . ARG A 1 102 ? -7.098 -6.146 3.248 1.00 93.81 102 ARG A CA 1
ATOM 841 C C . ARG A 1 102 ? -5.954 -5.138 3.178 1.00 93.81 102 ARG A C 1
ATOM 843 O O . ARG A 1 102 ? -5.398 -4.946 2.106 1.00 93.81 102 ARG A O 1
ATOM 850 N N . LEU A 1 103 ? -5.605 -4.505 4.294 1.00 94.56 103 LEU A N 1
ATOM 851 C CA . LEU A 1 103 ? -4.514 -3.535 4.353 1.00 94.56 103 LEU A CA 1
ATOM 852 C C . LEU A 1 103 ? -3.165 -4.197 4.038 1.00 94.56 103 LEU A C 1
ATOM 854 O O . LEU A 1 103 ? -2.428 -3.677 3.209 1.00 94.56 103 LEU A O 1
A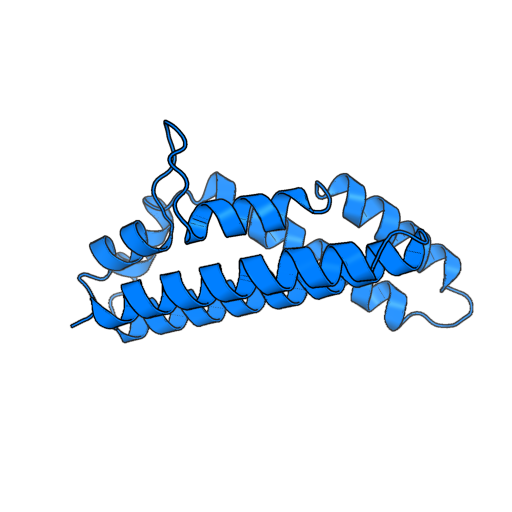TOM 858 N N . THR A 1 104 ? -2.880 -5.371 4.612 1.00 97.31 104 THR A N 1
ATOM 859 C CA . THR A 1 104 ? -1.679 -6.163 4.296 1.00 97.31 104 THR A CA 1
ATOM 860 C C . THR A 1 104 ? -1.596 -6.487 2.807 1.00 97.31 104 THR A C 1
ATOM 862 O O . THR A 1 104 ? -0.538 -6.323 2.209 1.00 97.31 104 THR A O 1
ATOM 865 N N . TYR A 1 105 ? -2.710 -6.892 2.189 1.00 97.06 105 TYR A N 1
ATOM 866 C CA . TYR A 1 105 ? -2.761 -7.128 0.747 1.00 97.06 105 TYR A CA 1
ATOM 867 C C . TYR A 1 105 ? -2.410 -5.868 -0.057 1.00 97.06 105 TYR A C 1
ATOM 869 O O . TYR A 1 105 ? -1.601 -5.947 -0.976 1.00 97.06 105 TYR A O 1
ATOM 877 N N . LEU A 1 106 ? -2.971 -4.708 0.304 1.00 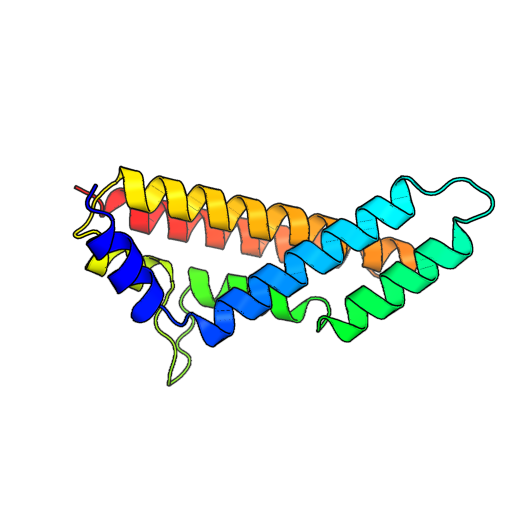96.75 106 LEU A N 1
ATOM 878 C CA . LEU A 1 106 ? -2.706 -3.446 -0.396 1.00 96.75 106 LEU A CA 1
ATOM 879 C C . LEU A 1 106 ? -1.250 -2.987 -0.267 1.00 96.75 106 LEU A C 1
ATOM 881 O O . LEU A 1 106 ? -0.665 -2.583 -1.269 1.00 96.75 106 LEU A O 1
ATOM 885 N N . PHE A 1 107 ? -0.653 -3.091 0.924 1.00 97.88 107 PHE A N 1
ATOM 886 C CA . PHE A 1 107 ? 0.777 -2.820 1.091 1.00 97.88 107 PHE A CA 1
ATOM 887 C C . PHE A 1 107 ? 1.624 -3.782 0.265 1.00 97.88 107 PHE A C 1
ATOM 889 O O . PHE A 1 107 ? 2.521 -3.339 -0.435 1.00 97.88 107 PHE A O 1
ATOM 896 N N . CYS A 1 108 ? 1.313 -5.079 0.284 1.00 98.25 108 CYS A N 1
ATOM 897 C CA . CYS A 1 108 ? 2.075 -6.079 -0.458 1.00 98.25 108 CYS A CA 1
ATOM 898 C C . CYS A 1 108 ? 2.105 -5.783 -1.964 1.00 98.25 108 CYS A C 1
ATOM 900 O O . CYS A 1 108 ? 3.184 -5.677 -2.542 1.00 98.25 108 CYS A O 1
ATOM 902 N N . ILE A 1 109 ? 0.943 -5.587 -2.595 1.00 98.06 109 ILE A N 1
ATOM 903 C CA . ILE A 1 109 ? 0.893 -5.313 -4.038 1.00 98.06 109 ILE A CA 1
ATOM 904 C C . ILE A 1 109 ? 1.513 -3.957 -4.395 1.00 98.06 109 ILE A C 1
ATOM 906 O O . ILE A 1 109 ? 2.142 -3.832 -5.443 1.00 98.06 109 ILE A O 1
ATOM 910 N N . GLY A 1 110 ? 1.362 -2.957 -3.520 1.00 98.06 110 GLY A N 1
ATOM 911 C CA . GLY A 1 110 ? 1.945 -1.637 -3.717 1.00 98.06 110 GLY A CA 1
ATOM 912 C C . GLY A 1 110 ? 3.466 -1.664 -3.635 1.00 98.06 110 GLY A C 1
ATOM 913 O O . GLY A 1 110 ? 4.124 -1.106 -4.502 1.00 98.06 110 GLY A O 1
ATOM 914 N N . LEU A 1 111 ? 4.023 -2.357 -2.638 1.00 98.38 111 LEU A N 1
ATOM 915 C CA . LEU A 1 111 ? 5.469 -2.517 -2.471 1.00 98.38 111 LEU A CA 1
ATOM 916 C C . LEU A 1 111 ? 6.086 -3.298 -3.630 1.00 98.38 111 LEU A C 1
ATOM 918 O O . LEU A 1 111 ? 7.126 -2.900 -4.134 1.00 98.38 111 LEU A O 1
ATOM 922 N N . ILE A 1 112 ? 5.428 -4.359 -4.111 1.00 97.94 112 ILE A N 1
ATOM 923 C CA . ILE A 1 112 ? 5.898 -5.085 -5.300 1.00 97.94 112 ILE A CA 1
ATOM 924 C C . ILE A 1 112 ? 5.961 -4.150 -6.515 1.00 97.94 112 ILE A C 1
ATOM 926 O O . ILE A 1 112 ? 6.959 -4.148 -7.232 1.00 97.94 112 ILE A O 1
ATOM 930 N N . ALA A 1 113 ? 4.922 -3.339 -6.736 1.00 97.94 113 ALA A N 1
ATOM 931 C CA . ALA A 1 113 ? 4.919 -2.376 -7.832 1.00 97.94 113 ALA A CA 1
ATOM 932 C C . ALA A 1 113 ? 5.993 -1.286 -7.650 1.00 97.94 113 ALA A C 1
ATOM 934 O O . ALA A 1 113 ? 6.662 -0.947 -8.618 1.00 97.94 113 ALA A O 1
ATOM 935 N N . LEU A 1 114 ? 6.203 -0.782 -6.431 1.00 97.94 114 LEU A N 1
ATOM 936 C CA . LEU A 1 114 ? 7.259 0.187 -6.123 1.00 97.94 114 LEU A CA 1
ATOM 937 C C . LEU A 1 114 ? 8.650 -0.368 -6.441 1.00 97.94 114 LEU A C 1
ATOM 939 O O . LEU A 1 114 ? 9.398 0.268 -7.177 1.00 97.94 114 LEU A O 1
ATOM 943 N N . MET A 1 115 ? 8.969 -1.567 -5.946 1.00 97.62 115 MET A N 1
ATOM 944 C CA . MET A 1 115 ? 10.255 -2.216 -6.218 1.00 97.62 115 MET A CA 1
ATOM 945 C C . MET A 1 115 ? 10.433 -2.487 -7.714 1.00 97.62 115 MET A C 1
ATOM 947 O O . MET A 1 115 ? 11.489 -2.223 -8.278 1.00 97.62 115 MET A O 1
ATOM 951 N N . GLY A 1 116 ? 9.371 -2.945 -8.385 1.00 96.44 116 GLY A N 1
ATOM 952 C CA . GLY A 1 116 ? 9.376 -3.134 -9.831 1.00 96.44 116 GLY A CA 1
ATOM 953 C C . GLY A 1 116 ? 9.654 -1.844 -10.601 1.00 96.44 116 GLY A C 1
ATOM 954 O O . GLY A 1 116 ? 10.391 -1.873 -11.581 1.00 96.44 116 GLY A O 1
ATOM 955 N N . TYR A 1 117 ? 9.087 -0.719 -10.162 1.00 96.88 117 TYR A N 1
ATOM 956 C CA . TYR A 1 117 ? 9.318 0.590 -10.770 1.00 96.88 117 TYR A CA 1
ATOM 957 C C . TYR A 1 117 ? 10.750 1.082 -10.534 1.00 96.88 117 TYR A C 1
ATOM 959 O O . TYR A 1 117 ? 11.410 1.479 -11.492 1.00 96.88 117 TYR A O 1
ATOM 967 N N . ALA A 1 118 ? 11.255 0.980 -9.301 1.00 96.62 118 ALA A N 1
ATOM 968 C CA . ALA A 1 118 ? 12.628 1.343 -8.949 1.00 96.62 118 ALA A CA 1
ATOM 969 C C . ALA A 1 118 ? 13.656 0.571 -9.792 1.00 96.62 118 ALA A C 1
ATOM 971 O O . ALA A 1 118 ? 14.503 1.186 -10.440 1.00 96.62 118 ALA A O 1
ATOM 972 N N . ALA A 1 119 ? 13.507 -0.753 -9.900 1.00 95.56 119 ALA A N 1
ATOM 973 C CA . ALA A 1 119 ? 14.367 -1.593 -10.737 1.00 95.56 119 ALA A CA 1
ATOM 974 C C . ALA A 1 119 ? 14.318 -1.198 -12.225 1.00 95.56 119 ALA A C 1
ATOM 976 O O . ALA A 1 119 ? 15.311 -1.266 -12.950 1.00 95.56 119 ALA A O 1
ATOM 977 N N . VAL A 1 120 ? 13.145 -0.779 -12.700 1.00 94.62 120 VAL A N 1
ATOM 978 C CA . VAL A 1 120 ? 12.908 -0.394 -14.092 1.00 94.62 120 VAL A CA 1
ATOM 979 C C . VAL A 1 120 ? 13.637 0.900 -14.472 1.00 94.62 120 VAL A C 1
ATOM 981 O O . VAL A 1 120 ? 14.216 0.951 -15.568 1.00 94.62 120 VAL A O 1
ATOM 984 N N . ILE A 1 121 ? 13.629 1.901 -13.584 1.00 94.94 121 ILE A N 1
ATOM 985 C CA . ILE A 1 121 ? 14.279 3.204 -13.801 1.00 94.94 121 ILE A CA 1
ATOM 986 C C . ILE A 1 121 ? 15.720 3.265 -13.264 1.00 94.94 121 ILE A C 1
ATOM 988 O O . ILE A 1 121 ? 16.414 4.251 -13.508 1.00 94.94 121 ILE A O 1
ATOM 992 N N . GLY A 1 122 ? 16.178 2.219 -12.569 1.00 93.12 122 GLY A N 1
ATOM 993 C CA . GLY A 1 122 ? 17.500 2.160 -11.942 1.00 93.12 122 GLY A CA 1
ATOM 994 C C . GLY A 1 122 ? 17.629 3.058 -10.708 1.00 93.12 122 GLY A C 1
ATOM 995 O O . GLY A 1 122 ? 18.666 3.697 -10.538 1.00 93.12 122 GLY A O 1
ATOM 996 N N . ASP A 1 123 ? 16.569 3.148 -9.903 1.00 93.38 123 ASP A N 1
ATOM 997 C CA . ASP A 1 123 ? 16.535 3.914 -8.649 1.00 93.38 123 ASP A CA 1
ATOM 998 C C . ASP A 1 123 ? 17.147 3.135 -7.469 1.00 93.38 123 ASP A C 1
ATOM 1000 O O . ASP A 1 123 ? 17.501 1.960 -7.593 1.00 93.38 123 ASP A O 1
ATOM 1004 N N . ASP A 1 124 ? 17.253 3.783 -6.308 1.00 92.88 124 ASP A N 1
ATOM 1005 C CA . ASP A 1 124 ? 17.778 3.195 -5.070 1.00 92.88 124 ASP A CA 1
ATOM 1006 C C . ASP A 1 124 ? 16.805 2.185 -4.425 1.00 92.88 124 ASP A C 1
ATOM 1008 O O . ASP A 1 124 ? 16.029 2.495 -3.517 1.00 92.88 124 ASP A O 1
ATOM 1012 N N . GLU A 1 125 ? 16.853 0.939 -4.901 1.00 93.06 125 GLU A N 1
ATOM 1013 C CA . GLU A 1 125 ? 16.082 -0.184 -4.351 1.00 93.06 125 GLU A CA 1
ATOM 1014 C C . GLU A 1 125 ? 16.434 -0.499 -2.884 1.00 93.06 125 GLU A C 1
ATOM 1016 O O . GLU A 1 125 ? 15.566 -0.936 -2.122 1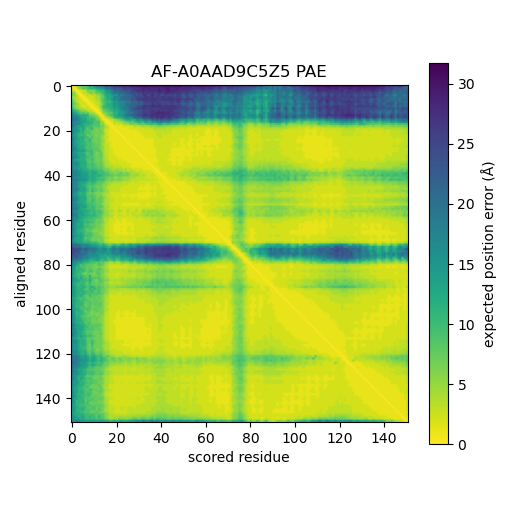.00 93.06 125 GLU A O 1
ATOM 1021 N N . GLU A 1 126 ? 17.689 -0.294 -2.473 1.00 93.50 126 GLU A N 1
ATOM 1022 C CA . GLU A 1 126 ? 18.153 -0.598 -1.114 1.00 93.50 126 GLU A CA 1
ATOM 1023 C C . GLU A 1 126 ? 17.569 0.406 -0.116 1.00 93.50 126 GLU A C 1
ATOM 1025 O O . GLU A 1 126 ? 16.911 -0.004 0.845 1.00 93.50 126 GLU A O 1
ATOM 1030 N N . GLY A 1 127 ? 17.678 1.707 -0.406 1.00 96.12 127 GLY A N 1
ATOM 1031 C CA . GLY A 1 127 ? 17.079 2.761 0.413 1.00 96.12 127 GLY A CA 1
ATOM 1032 C C . GLY A 1 127 ? 15.557 2.636 0.533 1.00 96.12 127 GLY A C 1
ATOM 1033 O O . GLY A 1 127 ? 15.004 2.769 1.629 1.00 96.12 127 GLY A O 1
ATOM 1034 N N . LEU A 1 128 ? 14.866 2.294 -0.562 1.00 95.56 128 LEU A N 1
ATOM 1035 C CA . LEU A 1 128 ? 13.422 2.028 -0.530 1.00 95.56 128 LEU A CA 1
ATOM 1036 C C . LEU A 1 128 ? 13.077 0.804 0.327 1.00 95.56 128 LEU A C 1
ATOM 1038 O O . LEU A 1 128 ? 12.073 0.820 1.045 1.00 95.56 128 LEU A O 1
ATOM 1042 N N . THR A 1 129 ? 13.895 -0.249 0.270 1.00 94.44 129 THR A N 1
ATOM 1043 C CA . THR A 1 129 ? 13.697 -1.462 1.074 1.00 94.44 129 THR A CA 1
ATOM 1044 C C . THR A 1 129 ? 13.833 -1.162 2.562 1.00 94.44 129 THR A C 1
ATOM 1046 O O . THR A 1 129 ? 12.967 -1.570 3.339 1.00 94.44 129 THR A O 1
ATOM 1049 N N . GLU A 1 130 ? 14.872 -0.428 2.962 1.00 96.81 130 GLU A N 1
ATOM 1050 C CA . GLU A 1 130 ? 15.088 -0.024 4.355 1.00 96.81 130 GLU A CA 1
ATOM 1051 C C . GLU A 1 130 ? 13.939 0.855 4.866 1.00 96.81 130 GLU A C 1
ATOM 1053 O O . GLU A 1 130 ? 13.317 0.540 5.886 1.00 96.81 130 GLU A O 1
ATOM 1058 N N . GLU A 1 131 ? 13.577 1.902 4.116 1.00 96.56 131 GLU A N 1
ATOM 1059 C CA . GLU A 1 131 ? 12.484 2.805 4.483 1.00 96.56 131 GLU A CA 1
ATOM 1060 C C . GLU A 1 131 ? 11.157 2.050 4.670 1.00 96.56 131 GLU A C 1
ATOM 1062 O O . GLU A 1 131 ? 10.418 2.277 5.640 1.00 96.56 131 GLU A O 1
ATOM 1067 N N . TRP A 1 132 ? 10.808 1.179 3.722 1.00 97.62 132 TRP A N 1
ATOM 1068 C CA . TRP A 1 132 ? 9.530 0.480 3.767 1.00 97.62 132 TRP A CA 1
ATOM 1069 C C . TRP A 1 132 ? 9.516 -0.670 4.768 1.00 97.62 132 TRP A C 1
ATOM 1071 O O . TRP A 1 132 ? 8.446 -0.946 5.315 1.00 97.62 132 TRP A O 1
ATOM 1081 N N . ALA A 1 133 ? 10.659 -1.281 5.087 1.00 97.75 133 ALA A N 1
ATOM 1082 C CA . ALA A 1 133 ? 10.758 -2.241 6.181 1.00 97.75 133 ALA A CA 1
ATOM 1083 C C . ALA A 1 133 ? 10.351 -1.595 7.516 1.00 97.75 133 ALA A C 1
ATOM 1085 O O . ALA A 1 133 ? 9.416 -2.074 8.164 1.00 97.75 133 ALA A O 1
ATOM 1086 N N . GLU A 1 134 ? 10.942 -0.447 7.867 1.00 97.19 134 GLU A N 1
ATOM 1087 C CA . GLU A 1 134 ? 10.610 0.283 9.101 1.00 97.19 134 GLU A CA 1
ATOM 1088 C C . GLU A 1 134 ? 9.135 0.711 9.143 1.00 97.19 134 GLU A C 1
ATOM 1090 O O . GLU A 1 134 ? 8.437 0.562 10.154 1.00 97.19 134 GLU A O 1
ATOM 1095 N N . LYS A 1 135 ? 8.603 1.221 8.023 1.00 97.38 135 LYS A N 1
ATOM 1096 C CA . LYS A 1 135 ? 7.181 1.589 7.951 1.00 97.38 135 LYS A CA 1
ATOM 1097 C C . LYS A 1 135 ? 6.266 0.385 8.139 1.00 97.38 135 LYS A C 1
ATOM 1099 O O . LYS A 1 135 ? 5.217 0.524 8.776 1.00 97.38 135 LYS A O 1
ATOM 1104 N N . MET A 1 136 ? 6.620 -0.771 7.584 1.00 98.00 136 MET A N 1
ATOM 1105 C CA . MET A 1 136 ? 5.800 -1.975 7.689 1.00 98.00 136 MET A CA 1
ATOM 1106 C C . MET A 1 136 ? 5.791 -2.555 9.103 1.00 98.00 136 MET A C 1
ATOM 1108 O O . MET A 1 136 ? 4.737 -3.030 9.537 1.00 98.00 136 MET A O 1
ATOM 1112 N N . GLU A 1 137 ? 6.887 -2.435 9.853 1.00 97.69 137 GLU A N 1
ATOM 1113 C CA . GLU A 1 137 ? 6.905 -2.755 11.286 1.00 97.69 137 GLU A CA 1
ATOM 1114 C C . GLU A 1 137 ? 5.895 -1.892 12.049 1.00 97.69 137 GLU A C 1
ATOM 1116 O O . GLU A 1 137 ? 5.017 -2.413 12.742 1.00 97.69 137 GLU A O 1
ATOM 1121 N N . HIS A 1 138 ? 5.914 -0.576 11.830 1.00 96.25 138 HIS A N 1
ATOM 1122 C CA . HIS A 1 138 ? 4.985 0.336 12.497 1.00 96.25 138 HIS A CA 1
ATOM 1123 C C . HIS A 1 138 ? 3.517 0.089 12.101 1.00 96.25 138 HIS A C 1
ATOM 1125 O O . HIS A 1 138 ? 2.608 0.137 12.937 1.00 96.25 138 HIS A O 1
ATOM 1131 N N . VAL A 1 139 ? 3.261 -0.223 10.827 1.00 96.69 139 VAL A N 1
ATOM 1132 C CA . VAL A 1 139 ? 1.935 -0.642 10.341 1.00 96.69 139 VAL A CA 1
ATOM 1133 C C . VAL A 1 139 ? 1.467 -1.902 11.069 1.00 96.69 139 VAL A C 1
ATOM 1135 O O . VAL A 1 139 ? 0.324 -1.952 11.539 1.00 96.69 139 VAL A O 1
ATOM 1138 N N . GLN A 1 140 ? 2.336 -2.908 11.194 1.00 97.31 140 GLN A N 1
ATOM 1139 C CA . GLN A 1 140 ? 2.032 -4.150 11.897 1.00 97.31 140 GLN A CA 1
ATOM 1140 C C . GLN A 1 140 ? 1.726 -3.891 13.375 1.00 97.31 140 GLN A C 1
ATOM 1142 O O . GLN A 1 140 ? 0.718 -4.391 13.881 1.00 97.31 140 GLN A O 1
ATOM 1147 N N . GLU A 1 141 ? 2.531 -3.082 14.061 1.00 97.12 141 GLU A N 1
ATOM 1148 C CA . GLU A 1 141 ? 2.295 -2.698 15.456 1.00 97.12 141 GLU A CA 1
ATOM 1149 C C . GLU A 1 141 ? 0.921 -2.054 15.646 1.00 97.12 141 GLU A C 1
ATOM 1151 O O . GLU A 1 141 ? 0.153 -2.472 16.519 1.00 97.12 141 GLU A O 1
ATOM 1156 N N . LYS A 1 142 ? 0.562 -1.094 14.786 1.00 95.81 142 LYS A N 1
ATOM 1157 C CA . LYS A 1 142 ? -0.730 -0.396 14.844 1.00 95.81 142 LYS A CA 1
ATOM 1158 C C . LYS A 1 142 ? -1.905 -1.337 14.613 1.00 95.81 142 LYS A C 1
ATOM 1160 O O . LYS A 1 142 ? -2.902 -1.275 15.337 1.00 95.81 142 LYS A O 1
ATOM 1165 N N . MET A 1 143 ? -1.787 -2.259 13.658 1.00 95.88 143 MET A N 1
ATOM 1166 C CA . MET A 1 143 ? -2.798 -3.299 13.449 1.00 95.88 143 MET A CA 1
ATOM 1167 C C . MET A 1 143 ? -2.957 -4.199 14.679 1.00 95.88 143 MET A C 1
ATOM 1169 O O . MET A 1 143 ? -4.085 -4.494 15.080 1.00 95.88 143 MET A O 1
ATOM 1173 N N . GLN A 1 144 ? -1.853 -4.617 15.305 1.00 97.12 144 GLN A N 1
ATOM 1174 C CA . GLN A 1 144 ? -1.895 -5.448 16.511 1.00 97.12 144 GLN A CA 1
ATOM 1175 C C . GLN A 1 144 ? -2.491 -4.699 17.708 1.00 97.12 144 GLN A C 1
ATOM 1177 O O . GLN A 1 144 ? -3.290 -5.272 18.450 1.00 97.12 144 GLN A O 1
ATOM 1182 N N . GLU A 1 145 ? -2.168 -3.418 17.881 1.00 95.38 145 GLU A N 1
ATOM 1183 C CA . GLU A 1 145 ? -2.761 -2.548 18.903 1.00 95.38 145 GLU A CA 1
ATOM 1184 C C . GLU A 1 145 ? -4.291 -2.482 18.757 1.00 95.38 145 GLU A C 1
ATOM 1186 O O . GLU A 1 145 ? -5.027 -2.694 19.726 1.00 95.38 145 GLU A O 1
ATOM 1191 N N . ALA A 1 146 ? -4.785 -2.273 17.533 1.00 93.50 146 ALA A N 1
ATOM 1192 C CA . ALA A 1 146 ? -6.218 -2.244 17.253 1.00 93.50 146 ALA A CA 1
ATOM 1193 C C . ALA A 1 146 ? -6.895 -3.606 17.507 1.00 93.50 146 ALA A C 1
ATOM 1195 O O . ALA A 1 146 ? -7.986 -3.663 18.080 1.00 93.50 146 ALA A O 1
ATOM 1196 N N . LEU A 1 147 ? -6.238 -4.715 17.150 1.00 95.25 147 LEU A N 1
ATOM 1197 C CA . LEU A 1 147 ? -6.745 -6.071 17.397 1.00 95.25 147 LEU A CA 1
ATOM 1198 C C . LEU A 1 147 ? -6.802 -6.431 18.888 1.00 95.25 147 LEU A C 1
ATOM 1200 O O . LEU A 1 147 ? -7.722 -7.133 19.307 1.00 95.25 147 LEU A O 1
ATOM 1204 N N . ARG A 1 148 ? -5.864 -5.940 19.706 1.00 96.50 148 ARG A N 1
ATOM 1205 C CA . ARG A 1 148 ? -5.884 -6.125 21.172 1.00 96.50 148 ARG A CA 1
ATOM 1206 C C . ARG A 1 148 ? -7.052 -5.404 21.847 1.00 96.50 148 ARG A C 1
ATOM 1208 O O . ARG A 1 148 ? -7.458 -5.801 22.931 1.00 96.50 148 ARG A O 1
ATOM 1215 N N . ARG A 1 149 ? -7.589 -4.359 21.212 1.00 94.25 149 ARG A N 1
ATOM 1216 C CA . ARG A 1 149 ? -8.754 -3.595 21.691 1.00 94.25 149 ARG A CA 1
ATOM 1217 C C . ARG A 1 149 ? -10.097 -4.187 21.252 1.00 94.25 149 ARG A C 1
ATOM 1219 O O . ARG A 1 149 ? -11.141 -3.652 21.624 1.00 94.25 149 ARG A O 1
ATOM 1226 N N . CYS A 1 150 ? -10.084 -5.247 20.445 1.00 94.06 150 CYS A N 1
ATOM 1227 C CA . CYS A 1 150 ? -11.296 -5.965 20.060 1.00 94.06 150 CYS A CA 1
ATOM 1228 C C . CYS A 1 150 ? -11.875 -6.757 21.243 1.00 94.06 150 CYS A C 1
ATOM 1230 O O . CYS A 1 150 ? -11.151 -7.106 22.175 1.00 94.06 150 CYS A O 1
ATOM 1232 N N . LYS A 1 151 ? -13.180 -7.030 21.185 1.00 84.38 151 LYS A N 1
ATOM 1233 C CA . LYS A 1 151 ? -13.914 -7.848 22.161 1.00 84.38 151 LYS A CA 1
ATOM 1234 C C . LYS A 1 151 ? -13.956 -9.314 21.749 1.00 84.38 151 LYS A C 1
ATOM 1236 O O . LYS A 1 151 ? -13.903 -9.585 20.526 1.00 84.38 151 LYS A O 1
#

Sequence (151 aa):
MNRNTLVQIKKETLDGQYCRVEENLKNQFRKFMEMVEARPEHCERKKGDFEDSYSNDLGDQNLHTLYDGVVGKPKLFSRPILEVYLKHSQGDRRTMERLCTRLTYLFCIGLIALMGYAAVIGDDEEGLTEEWAEKMEHVQEKMQEALRRCK

Nearest PDB structures (foldseek):
  7q83-assembly1_B  TM=3.374E-01  e=1.272E+00  Saccharomyces cerevisiae S288C
  5lg4-assembly1_A  TM=2.953E-01  e=1.097E+00  Saccharomyces cerevisiae S288C

Mean predicted aligned error: 6.16 Å

Secondary structure (DSSP, 8-state):
--HHHHHHHHHHTTHHHHHHHHHHHHHHHHHHHHHHT--GGGHHHHHHHHHHHHHHTTTTHHHHHHHHHHHT--BTTB--HHHHHHHHTTT-HHHHHHHHHHHHHHHHHHHHHHHHHHHHHT--HHHHHHHHHHHHHHHHHHHHHHHHT--

pLDDT: mean 87.6, std 14.83, range [49.19, 98.38]